Protein AF-A0A1Q5UC47-F1 (afdb_monomer_lite)

Radius of gyration: 21.22 Å; chains: 1; bounding box: 45×56×53 Å

Secondary structure (DSSP, 8-state):
---------------TTHHHHHHTTT-HHHHHHHHHHHHHHHHHHHHHHHTSTT---PPP-HHHHHHHHHHTTS-----TT----PPPPPPHHHHHHHHHHHHHHHHHH---GGG------

pLDDT: mean 80.49, std 18.18, r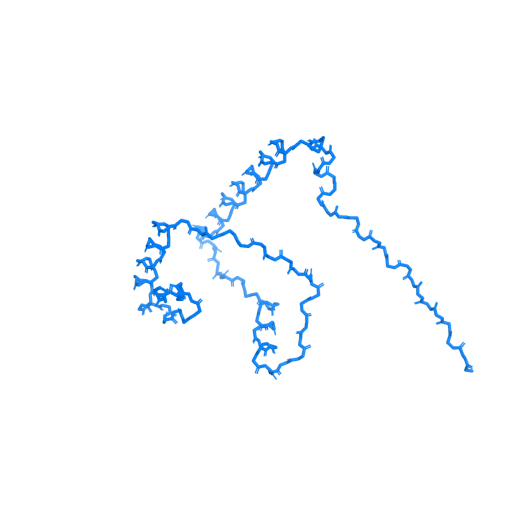ange [30.12, 96.31]

Sequence (121 aa):
MTIETHQEPALVQSNVFKQLIIACENDAEKVQQAFEKHRSARNAKFKNLILNPSFQQWQFDEILHQVLEAKQGLTQYVDPRNNLSLWSRPPRHIRELIDEIQQILAPIAGPCESCRFGHTG

Foldseek 3Di:
DDDDPPPPPPPPPPPPCPVVCVVQVVDPVSSVVVVVVVVVVVVVVVVCQVPDPPNDDDDDDPLVVQVVCVVVVNDVDDRPVPDDDDDDDDDPVVLVVVVVVQVVCCVPPNHPPVSCPDPPD

Organism: NCBI:txid1316194

Structure (mmCIF, N/CA/C/O backbone):
data_AF-A0A1Q5UC47-F1
#
_entry.id   AF-A0A1Q5UC47-F1
#
loop_
_atom_site.group_PDB
_atom_site.id
_atom_site.type_symbol
_atom_site.label_atom_id
_atom_site.label_alt_id
_atom_site.label_comp_id
_atom_site.label_asym_id
_atom_site.label_entity_id
_atom_site.label_seq_id
_atom_site.pdbx_PDB_ins_code
_atom_site.Cartn_x
_atom_site.Cartn_y
_atom_site.Cartn_z
_atom_site.occupancy
_atom_site.B_iso_or_equiv
_atom_site.auth_seq_id
_atom_site.auth_comp_id
_atom_site.auth_asym_id
_atom_site.auth_atom_id
_atom_site.pdbx_PDB_model_num
ATOM 1 N N . MET A 1 1 ? 5.585 35.566 36.153 1.00 37.78 1 MET A N 1
ATOM 2 C CA . MET A 1 1 ? 4.635 34.942 35.210 1.00 37.78 1 MET A CA 1
ATOM 3 C C . MET A 1 1 ? 4.599 35.808 33.967 1.00 37.78 1 MET A C 1
ATOM 5 O O . MET A 1 1 ? 4.134 36.929 34.081 1.00 37.78 1 MET A O 1
ATOM 9 N N . THR A 1 2 ? 5.199 35.357 32.864 1.00 30.12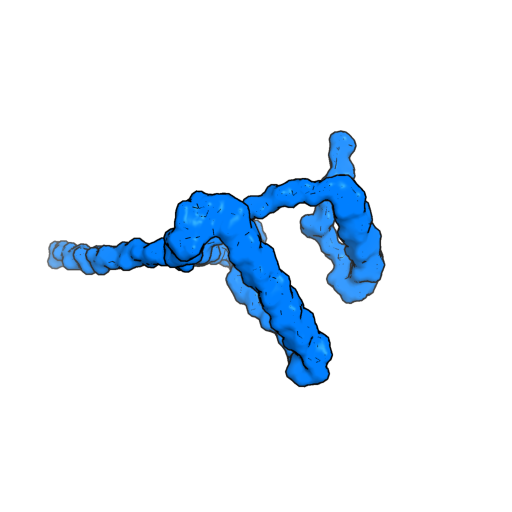 2 THR A N 1
ATOM 10 C CA . THR A 1 2 ? 4.700 35.464 31.475 1.00 30.12 2 THR A CA 1
ATOM 11 C C . THR A 1 2 ? 5.702 34.717 30.588 1.00 30.12 2 THR A C 1
ATOM 13 O O . THR A 1 2 ? 6.749 35.228 30.220 1.00 30.12 2 THR A O 1
ATOM 16 N N . ILE A 1 3 ? 5.376 33.436 30.439 1.00 35.75 3 ILE A N 1
ATOM 17 C CA . ILE A 1 3 ? 5.627 32.459 29.375 1.00 35.75 3 ILE A CA 1
ATOM 18 C C . ILE A 1 3 ? 6.577 32.897 28.247 1.00 35.75 3 ILE A C 1
ATOM 20 O O . ILE A 1 3 ? 6.207 33.662 27.357 1.00 35.75 3 ILE A O 1
ATOM 24 N N . GLU A 1 4 ? 7.766 32.294 28.256 1.00 35.00 4 GLU A N 1
ATOM 25 C CA . GLU A 1 4 ? 8.621 32.126 27.085 1.00 35.00 4 GLU A CA 1
ATOM 26 C C . GLU A 1 4 ? 7.872 31.260 26.068 1.00 35.00 4 GLU A C 1
ATOM 28 O O . GLU A 1 4 ? 7.574 30.086 26.300 1.00 35.00 4 GLU A O 1
ATOM 33 N N . THR A 1 5 ? 7.510 31.859 24.939 1.00 43.28 5 THR A N 1
ATOM 34 C CA . THR A 1 5 ? 7.010 31.128 23.780 1.00 43.28 5 THR A CA 1
ATOM 35 C C . THR A 1 5 ? 8.197 30.444 23.114 1.00 43.28 5 THR A C 1
ATOM 37 O O . THR A 1 5 ? 8.798 30.956 22.175 1.00 43.28 5 THR A O 1
ATOM 40 N N . HIS A 1 6 ? 8.541 29.250 23.600 1.00 39.19 6 HIS A N 1
ATOM 41 C CA . HIS A 1 6 ? 9.313 28.285 22.824 1.00 39.19 6 HIS A CA 1
ATOM 42 C C . HIS A 1 6 ? 8.434 27.751 21.690 1.00 39.19 6 HIS A C 1
ATOM 44 O O . HIS A 1 6 ? 7.931 26.632 21.730 1.00 39.19 6 HIS A O 1
ATOM 50 N N . GLN A 1 7 ? 8.215 28.582 20.674 1.00 45.47 7 GLN A N 1
ATOM 51 C CA . GLN A 1 7 ? 7.797 28.110 19.365 1.00 45.47 7 GLN A CA 1
ATOM 52 C C . GLN A 1 7 ? 9.072 27.799 18.589 1.00 45.47 7 GLN A C 1
ATOM 54 O O . GLN A 1 7 ? 9.617 28.620 17.855 1.00 45.47 7 GLN A O 1
ATOM 59 N N . GLU A 1 8 ? 9.578 26.593 18.831 1.00 42.94 8 GLU A N 1
ATOM 60 C CA . GLU A 1 8 ? 10.518 25.939 17.935 1.00 42.94 8 GLU A CA 1
ATOM 61 C C . GLU A 1 8 ? 9.862 25.928 16.544 1.00 42.94 8 GLU A C 1
ATOM 63 O O . GLU A 1 8 ? 8.722 25.460 16.416 1.00 42.94 8 GLU A O 1
ATOM 68 N N . PRO A 1 9 ? 10.479 26.531 15.511 1.00 43.03 9 PRO A N 1
ATOM 69 C CA . PRO A 1 9 ? 9.867 26.577 14.199 1.00 43.03 9 PRO A CA 1
ATOM 70 C C . PRO A 1 9 ? 9.737 25.135 13.736 1.00 43.03 9 PRO A C 1
ATOM 72 O O . PRO A 1 9 ? 10.746 24.466 13.514 1.00 43.03 9 PRO A O 1
ATOM 75 N N . ALA A 1 10 ? 8.496 24.655 13.630 1.00 50.88 10 ALA A N 1
ATOM 76 C CA . ALA A 1 10 ? 8.195 23.367 13.040 1.00 50.88 10 ALA A CA 1
ATOM 77 C C . ALA A 1 10 ? 8.940 23.315 11.708 1.00 50.88 10 ALA A C 1
ATOM 79 O O . ALA A 1 10 ? 8.600 24.045 10.774 1.00 50.88 10 ALA A O 1
ATOM 80 N N . LEU A 1 11 ? 10.017 22.523 11.667 1.00 48.69 11 LEU A N 1
ATOM 81 C CA . LEU A 1 11 ? 10.753 22.227 10.453 1.00 48.69 11 LEU A CA 1
ATOM 82 C C . LEU A 1 11 ? 9.686 21.813 9.454 1.00 48.69 11 LEU A C 1
ATOM 84 O O . LEU A 1 11 ? 9.055 20.772 9.634 1.00 48.69 11 LEU A O 1
ATOM 88 N N . VAL A 1 12 ? 9.419 22.666 8.462 1.00 52.62 12 VAL A N 1
ATOM 89 C CA . VAL A 1 12 ? 8.515 22.337 7.367 1.00 52.62 12 VAL A CA 1
ATOM 90 C C . VAL A 1 12 ? 9.139 21.110 6.738 1.00 52.62 12 VAL A C 1
ATOM 92 O O . VAL A 1 12 ? 10.125 21.221 6.009 1.00 52.62 12 VAL A O 1
ATOM 95 N N . GLN A 1 13 ? 8.640 19.935 7.119 1.00 57.41 13 GLN A N 1
ATOM 96 C CA . GLN A 1 13 ? 9.162 18.668 6.661 1.00 57.41 13 GLN A CA 1
ATOM 97 C C . GLN A 1 13 ? 9.000 18.719 5.153 1.00 57.41 13 GLN A C 1
ATOM 99 O O . GLN A 1 13 ? 7.882 18.727 4.632 1.00 57.41 13 GLN A O 1
ATOM 104 N N . SER A 1 14 ? 10.120 18.904 4.454 1.00 70.25 14 SER A N 1
ATOM 105 C CA . SER A 1 14 ? 10.100 19.076 3.014 1.00 70.25 14 SER A CA 1
ATOM 106 C C . SER A 1 14 ? 9.356 17.880 2.446 1.00 70.25 14 SER A C 1
ATOM 108 O O . SER A 1 14 ? 9.699 16.751 2.806 1.00 70.25 14 SER A O 1
ATOM 110 N N . ASN A 1 15 ? 8.337 18.125 1.619 1.00 78.38 15 ASN A N 1
ATOM 111 C CA . ASN A 1 15 ? 7.540 17.068 1.007 1.00 78.38 15 ASN A CA 1
ATOM 112 C C . ASN A 1 15 ? 8.472 15.932 0.548 1.00 78.38 15 ASN A C 1
ATOM 114 O O . ASN A 1 15 ? 9.370 16.162 -0.263 1.00 78.38 15 ASN A O 1
ATOM 118 N N . VAL A 1 16 ? 8.273 14.727 1.089 1.00 81.81 16 VAL A N 1
ATOM 119 C CA . VAL A 1 16 ? 9.145 13.562 0.851 1.00 81.81 16 VAL A CA 1
ATOM 120 C C . VAL A 1 16 ? 9.222 13.180 -0.629 1.00 81.81 16 VAL A C 1
ATOM 122 O O . VAL A 1 16 ? 10.201 12.589 -1.074 1.00 81.81 16 VAL A O 1
ATOM 125 N N . PHE A 1 17 ? 8.228 13.584 -1.420 1.00 84.06 17 PHE A N 1
ATOM 126 C CA . PHE A 1 17 ? 8.181 13.378 -2.863 1.00 84.06 17 PHE A CA 1
ATOM 127 C C . PHE A 1 17 ? 8.882 14.481 -3.659 1.00 84.06 17 PHE A C 1
ATOM 129 O O . PHE A 1 17 ? 9.078 14.327 -4.860 1.00 84.06 17 PHE A O 1
ATOM 136 N N . LYS A 1 18 ? 9.306 15.586 -3.032 1.00 88.31 18 LYS A N 1
ATOM 137 C CA . LYS A 1 18 ? 9.923 16.723 -3.732 1.00 88.31 18 LYS A CA 1
ATOM 138 C C . LYS A 1 18 ? 11.179 16.308 -4.497 1.00 88.31 18 LYS A C 1
ATOM 140 O O . LYS A 1 18 ? 11.349 16.711 -5.640 1.00 88.31 18 LYS A O 1
ATOM 145 N N . GLN A 1 19 ? 12.021 15.465 -3.899 1.00 88.69 19 GLN A N 1
ATOM 146 C CA . GLN A 1 19 ? 13.217 14.943 -4.569 1.00 88.69 19 GLN A CA 1
ATOM 147 C C . GLN A 1 19 ? 12.860 14.073 -5.778 1.00 88.69 19 GLN A C 1
ATOM 149 O O . GLN A 1 19 ? 13.494 14.193 -6.821 1.00 88.69 19 GLN A O 1
ATOM 154 N N . LEU A 1 20 ? 11.817 13.244 -5.661 1.00 89.75 20 LEU A N 1
ATOM 155 C CA . LEU A 1 20 ? 11.333 12.413 -6.762 1.00 89.75 20 LEU A CA 1
ATOM 156 C C . LEU A 1 20 ? 10.805 13.271 -7.917 1.00 89.75 20 LEU A C 1
ATOM 158 O O . LEU A 1 20 ? 11.148 13.015 -9.064 1.00 89.75 20 LEU A O 1
ATOM 162 N N . ILE A 1 21 ? 10.012 14.303 -7.615 1.00 91.50 21 ILE A N 1
ATOM 163 C CA . ILE A 1 21 ? 9.453 15.217 -8.621 1.00 91.50 21 ILE A CA 1
ATOM 164 C C . ILE A 1 21 ? 10.576 15.965 -9.348 1.00 91.50 21 ILE A C 1
ATOM 166 O O . ILE A 1 21 ? 10.550 16.055 -10.573 1.00 91.50 21 ILE A O 1
ATOM 170 N N . ILE A 1 22 ? 11.587 16.443 -8.611 1.00 92.88 22 ILE A N 1
ATOM 171 C CA . ILE A 1 22 ? 12.772 17.092 -9.191 1.00 92.88 22 ILE A CA 1
ATOM 172 C C . ILE A 1 22 ? 13.544 16.114 -10.085 1.00 92.88 22 ILE A C 1
ATOM 174 O O . ILE A 1 22 ? 13.898 16.470 -11.203 1.00 92.88 22 ILE A O 1
ATOM 178 N N . ALA A 1 23 ? 13.767 14.877 -9.629 1.00 91.44 23 ALA A N 1
ATOM 179 C CA . ALA A 1 23 ? 14.442 13.845 -10.418 1.00 91.44 23 ALA A CA 1
ATOM 180 C C . ALA A 1 23 ? 13.654 13.440 -11.677 1.00 91.44 23 ALA A C 1
ATOM 182 O O . ALA A 1 23 ? 14.248 12.999 -12.655 1.00 91.44 23 ALA A O 1
ATOM 183 N N . CYS A 1 24 ? 12.330 13.605 -11.661 1.00 95.19 24 CYS A N 1
ATOM 184 C CA . CYS A 1 24 ? 11.466 13.413 -12.823 1.00 95.19 24 CYS A CA 1
ATOM 185 C C . CYS A 1 24 ? 11.308 14.689 -13.663 1.00 95.19 24 CYS A C 1
ATOM 187 O O . CYS A 1 24 ? 10.480 14.698 -14.563 1.00 95.19 24 CYS A O 1
ATOM 189 N N . GLU A 1 25 ? 12.046 15.767 -13.373 1.00 95.00 25 GLU A N 1
ATOM 190 C CA . GLU A 1 25 ? 11.973 17.051 -14.090 1.00 95.00 25 GLU A CA 1
ATOM 191 C C . GLU A 1 25 ? 10.551 17.645 -14.156 1.00 95.00 25 GLU A C 1
ATOM 193 O O . GLU A 1 25 ? 10.222 18.395 -15.070 1.00 95.00 25 GLU A O 1
ATOM 198 N N . ASN A 1 26 ? 9.695 17.315 -13.180 1.00 90.88 26 ASN A N 1
ATOM 199 C CA . ASN A 1 26 ? 8.272 17.671 -13.176 1.00 90.88 26 ASN A CA 1
ATOM 200 C C . ASN A 1 26 ? 7.479 17.163 -14.409 1.00 90.88 26 ASN A C 1
ATOM 202 O O . ASN A 1 26 ? 6.411 17.687 -14.722 1.00 90.88 26 ASN A O 1
ATOM 206 N N . ASP A 1 27 ? 7.988 16.136 -15.092 1.00 96.06 27 ASP A N 1
ATOM 207 C CA . ASP A 1 27 ? 7.341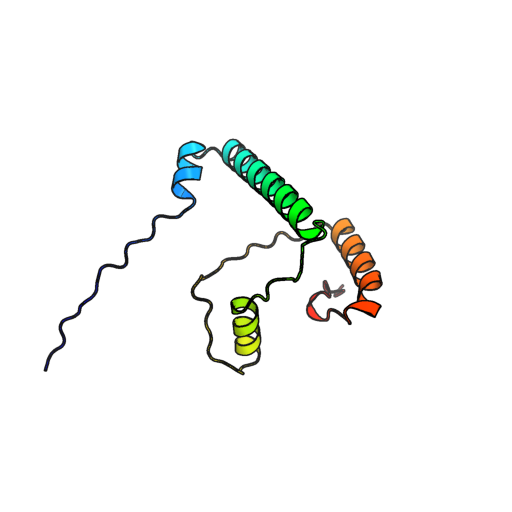 15.462 -16.216 1.00 96.06 27 ASP A CA 1
ATOM 208 C C . ASP A 1 27 ? 6.368 14.385 -15.706 1.00 96.06 27 ASP A C 1
ATOM 210 O O . ASP A 1 27 ? 6.737 13.492 -14.934 1.00 96.06 27 ASP A O 1
ATOM 214 N N . ALA A 1 28 ? 5.108 14.471 -16.135 1.00 94.06 28 ALA A N 1
ATOM 215 C CA . ALA A 1 28 ? 4.049 13.576 -15.680 1.00 94.06 28 ALA A CA 1
ATOM 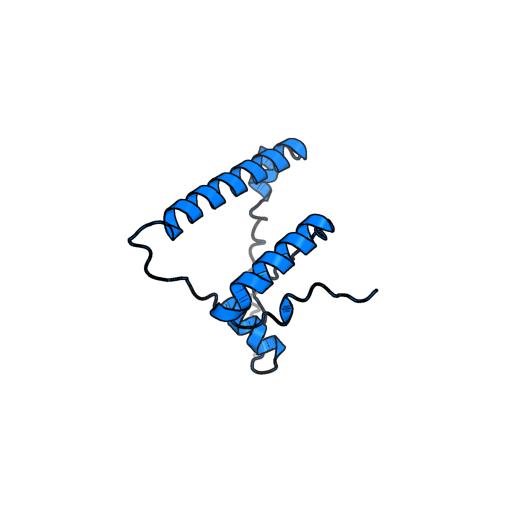216 C C . ALA A 1 28 ? 4.279 12.110 -16.087 1.00 94.06 28 ALA A C 1
ATOM 218 O O . ALA A 1 28 ? 3.992 11.210 -15.295 1.00 94.06 28 ALA A O 1
ATOM 219 N N . GLU A 1 29 ? 4.823 11.852 -17.278 1.00 95.50 29 GLU A N 1
ATOM 220 C CA . GLU A 1 29 ? 5.112 10.496 -17.749 1.00 95.50 29 GLU A CA 1
ATOM 221 C C . GLU A 1 29 ? 6.268 9.883 -16.955 1.00 95.50 29 GLU A C 1
ATOM 223 O O . GLU A 1 29 ? 6.178 8.732 -16.520 1.00 95.50 29 GLU A O 1
ATOM 228 N N . LYS A 1 30 ? 7.324 10.659 -16.677 1.00 95.44 30 LYS A N 1
ATOM 229 C CA . LYS A 1 30 ? 8.451 10.199 -15.844 1.00 95.44 30 LYS A CA 1
ATOM 230 C C . LYS A 1 30 ? 8.006 9.890 -14.412 1.00 95.44 30 LYS A C 1
ATOM 232 O O . LYS A 1 30 ? 8.395 8.860 -13.853 1.00 95.44 30 LYS A O 1
ATOM 237 N N . VAL A 1 31 ? 7.151 10.735 -13.828 1.00 93.69 31 VAL A N 1
ATOM 238 C CA . VAL A 1 31 ? 6.569 10.495 -12.496 1.00 93.69 31 VAL A CA 1
ATOM 239 C C . VAL A 1 31 ? 5.718 9.224 -12.495 1.00 93.69 31 VAL A C 1
ATOM 241 O O . VAL A 1 31 ? 5.863 8.394 -11.592 1.00 93.69 31 VAL A O 1
ATOM 244 N N . GLN A 1 32 ? 4.874 9.039 -13.513 1.00 93.44 32 GLN A N 1
ATOM 245 C CA . GLN A 1 32 ? 4.040 7.847 -13.659 1.00 93.44 32 GLN A CA 1
ATOM 246 C C . GLN A 1 32 ? 4.899 6.576 -13.732 1.00 93.44 32 GLN A C 1
ATOM 248 O O . GLN A 1 32 ? 4.678 5.639 -12.962 1.00 93.44 32 GLN A O 1
ATOM 253 N N . GLN A 1 33 ? 5.935 6.564 -14.574 1.00 95.44 33 GLN A N 1
ATOM 254 C CA . GLN A 1 33 ? 6.858 5.431 -14.707 1.00 95.44 33 GLN A CA 1
ATOM 255 C C . GLN A 1 33 ? 7.588 5.119 -13.392 1.00 95.44 33 GLN A C 1
ATOM 257 O O . GLN A 1 33 ? 7.704 3.955 -12.990 1.00 95.44 33 GLN A O 1
ATOM 262 N N . ALA A 1 34 ? 8.062 6.147 -12.681 1.00 93.25 34 ALA A N 1
ATOM 263 C CA . ALA A 1 34 ? 8.718 5.973 -11.389 1.00 93.25 34 ALA A CA 1
ATOM 264 C C . ALA A 1 34 ? 7.764 5.368 -10.344 1.00 93.25 34 ALA A C 1
ATOM 266 O O . ALA A 1 34 ? 8.147 4.459 -9.595 1.00 93.25 34 ALA A O 1
ATOM 267 N N . PHE A 1 35 ? 6.509 5.822 -10.323 1.00 90.25 35 PHE A N 1
ATOM 268 C CA . PHE A 1 35 ? 5.487 5.299 -9.423 1.00 90.25 35 PHE A CA 1
ATOM 269 C C . PHE A 1 35 ? 5.087 3.858 -9.768 1.00 90.25 35 PHE A C 1
ATOM 271 O O . PHE A 1 35 ? 4.969 3.021 -8.872 1.00 90.25 35 PHE A O 1
ATOM 278 N N . GLU A 1 36 ? 4.942 3.522 -11.049 1.00 93.62 36 GLU A N 1
ATOM 279 C CA . GLU A 1 36 ? 4.655 2.158 -11.510 1.00 93.62 36 GLU A CA 1
ATOM 280 C C . GLU A 1 36 ? 5.772 1.179 -11.150 1.00 93.62 36 GLU A C 1
ATOM 282 O O . GLU A 1 36 ? 5.504 0.077 -10.652 1.00 93.62 36 GLU A O 1
ATOM 287 N N . LYS A 1 37 ? 7.032 1.597 -11.317 1.00 95.12 37 LYS A N 1
ATOM 288 C CA . LYS A 1 37 ? 8.198 0.823 -10.880 1.00 95.12 37 LYS A CA 1
ATOM 289 C C . LYS A 1 37 ? 8.170 0.600 -9.371 1.00 95.12 37 LYS A C 1
ATOM 291 O O . LYS A 1 37 ? 8.338 -0.534 -8.918 1.00 95.12 37 LYS A O 1
ATOM 296 N N . HIS A 1 38 ? 7.920 1.654 -8.591 1.00 92.50 38 HIS A N 1
ATOM 297 C CA . HIS A 1 38 ? 7.805 1.555 -7.136 1.00 92.50 38 HIS A CA 1
ATOM 298 C C . HIS A 1 38 ? 6.681 0.595 -6.719 1.00 92.50 38 HIS A C 1
ATOM 300 O O . HIS A 1 38 ? 6.906 -0.311 -5.913 1.00 92.50 38 HIS A O 1
ATOM 306 N N . ARG A 1 39 ? 5.488 0.739 -7.309 1.00 92.38 39 ARG A N 1
ATOM 307 C CA . ARG A 1 39 ? 4.325 -0.125 -7.065 1.00 92.38 39 ARG A CA 1
ATOM 308 C C . ARG A 1 39 ? 4.646 -1.588 -7.367 1.00 92.38 39 ARG A C 1
ATOM 310 O O 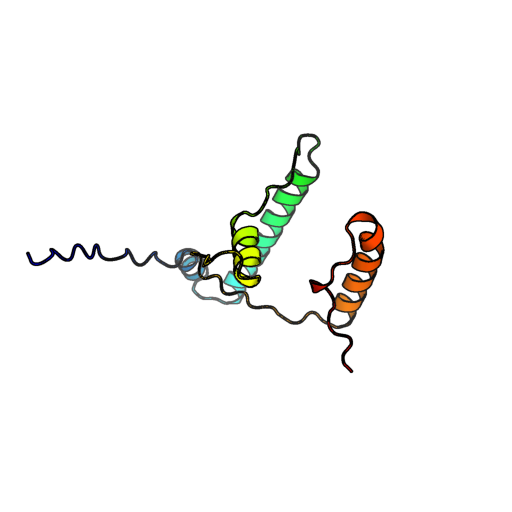. ARG A 1 39 ? 4.367 -2.454 -6.538 1.00 92.38 39 ARG A O 1
ATOM 317 N N . SER A 1 40 ? 5.253 -1.864 -8.517 1.00 96.06 40 SER A N 1
ATOM 318 C CA . SER A 1 40 ? 5.591 -3.225 -8.947 1.00 96.06 40 SER A CA 1
ATOM 319 C C . SER A 1 40 ? 6.646 -3.864 -8.042 1.00 96.06 40 SER A C 1
ATOM 321 O O . SER A 1 40 ? 6.470 -4.999 -7.597 1.00 96.06 40 SER A O 1
ATOM 323 N N . ALA A 1 41 ? 7.695 -3.117 -7.681 1.00 96.31 41 ALA A N 1
ATOM 324 C CA . ALA A 1 41 ? 8.730 -3.578 -6.755 1.00 96.31 41 ALA A CA 1
ATOM 325 C C . ALA A 1 41 ? 8.162 -3.870 -5.359 1.00 96.31 41 ALA A C 1
ATOM 327 O O . ALA A 1 41 ? 8.471 -4.901 -4.758 1.00 96.31 41 ALA A O 1
ATOM 328 N N . ARG A 1 42 ? 7.281 -2.995 -4.857 1.00 94.81 42 ARG A N 1
ATOM 329 C CA . ARG A 1 42 ? 6.593 -3.186 -3.578 1.00 94.81 42 ARG A CA 1
ATOM 330 C C . ARG A 1 42 ? 5.727 -4.445 -3.598 1.00 94.81 42 ARG A C 1
ATOM 332 O O . ARG A 1 42 ? 5.836 -5.260 -2.686 1.00 94.81 42 ARG A O 1
ATOM 339 N N . ASN A 1 43 ? 4.924 -4.641 -4.643 1.00 95.19 43 ASN A N 1
ATOM 340 C CA . ASN A 1 43 ? 4.079 -5.828 -4.785 1.00 95.19 43 ASN A CA 1
ATOM 341 C C . ASN A 1 43 ? 4.908 -7.119 -4.832 1.00 95.19 43 ASN A C 1
ATOM 343 O O . ASN A 1 43 ? 4.569 -8.081 -4.149 1.00 95.19 43 ASN A O 1
ATOM 347 N N . ALA A 1 44 ? 6.015 -7.134 -5.581 1.00 95.94 44 ALA A N 1
ATOM 348 C CA . ALA A 1 44 ? 6.918 -8.282 -5.632 1.00 95.94 44 ALA A CA 1
ATOM 349 C C . ALA A 1 44 ? 7.548 -8.575 -4.260 1.00 95.94 44 ALA A C 1
ATOM 351 O O . ALA A 1 44 ? 7.555 -9.723 -3.813 1.00 95.94 44 ALA A O 1
ATOM 352 N N . LYS A 1 45 ? 8.012 -7.533 -3.555 1.00 95.00 45 LYS A N 1
ATOM 353 C CA . LYS A 1 45 ? 8.564 -7.653 -2.200 1.00 95.00 45 LYS A CA 1
ATOM 354 C C . LYS A 1 45 ? 7.550 -8.270 -1.238 1.00 95.00 45 LYS A C 1
ATOM 356 O O . LYS A 1 45 ? 7.872 -9.246 -0.569 1.00 95.00 45 LYS A O 1
ATOM 361 N N . PHE A 1 46 ? 6.332 -7.731 -1.175 1.00 92.06 46 PHE A N 1
ATOM 362 C CA . PHE A 1 46 ? 5.311 -8.244 -0.258 1.00 92.06 46 PHE A CA 1
ATOM 363 C C . PHE A 1 46 ? 4.809 -9.630 -0.650 1.00 92.06 46 PHE A C 1
ATOM 365 O O . PHE A 1 46 ? 4.620 -10.454 0.235 1.00 92.06 46 PHE A O 1
ATOM 372 N N . LYS A 1 47 ? 4.685 -9.936 -1.947 1.00 93.56 47 LYS A N 1
ATOM 373 C CA . LYS A 1 47 ? 4.383 -11.297 -2.410 1.00 93.56 47 LYS A CA 1
ATOM 374 C C . LYS A 1 47 ? 5.402 -12.300 -1.866 1.00 93.56 47 LYS A C 1
ATOM 376 O O . LYS A 1 47 ? 5.010 -13.316 -1.307 1.00 93.56 47 LYS A O 1
ATOM 381 N N . ASN A 1 48 ? 6.694 -11.994 -1.985 1.00 95.00 48 ASN A N 1
ATOM 382 C CA . ASN A 1 48 ? 7.750 -12.868 -1.476 1.00 95.00 48 ASN A CA 1
ATOM 383 C C . ASN A 1 48 ? 7.733 -12.987 0.053 1.00 95.00 48 ASN A C 1
ATOM 385 O O . ASN A 1 48 ? 8.030 -14.057 0.569 1.00 95.00 48 ASN A O 1
ATOM 389 N N . LEU A 1 49 ? 7.389 -11.914 0.772 1.00 92.62 49 LEU A N 1
ATOM 390 C CA . LEU A 1 49 ? 7.279 -11.933 2.234 1.00 92.62 49 LEU A CA 1
ATOM 391 C C . LEU A 1 49 ? 6.098 -12.781 2.713 1.00 92.62 49 LEU A C 1
ATOM 393 O O . LEU A 1 49 ? 6.281 -13.610 3.592 1.00 92.62 49 LEU A O 1
ATOM 397 N N . ILE A 1 50 ? 4.913 -12.593 2.129 1.00 90.62 50 ILE A N 1
ATOM 398 C CA . ILE A 1 50 ? 3.673 -13.266 2.549 1.00 90.62 50 ILE A CA 1
ATOM 399 C C . ILE A 1 50 ? 3.711 -14.761 2.214 1.00 90.62 50 ILE A C 1
ATOM 401 O O . ILE A 1 50 ? 3.208 -15.576 2.976 1.00 90.62 50 ILE A O 1
ATOM 405 N N . LEU A 1 51 ? 4.314 -15.132 1.080 1.00 93.19 51 LEU A N 1
ATOM 406 C CA . LEU A 1 51 ? 4.453 -16.534 0.668 1.00 93.19 51 LEU A CA 1
ATOM 407 C C . LEU A 1 51 ? 5.647 -17.242 1.327 1.00 93.19 51 LEU A C 1
ATOM 409 O O . LEU A 1 51 ? 5.872 -18.424 1.067 1.00 93.19 51 LEU A O 1
ATOM 413 N N . ASN A 1 52 ? 6.444 -16.539 2.137 1.00 93.62 52 ASN A N 1
ATOM 414 C CA . ASN A 1 52 ? 7.575 -17.145 2.823 1.00 93.62 52 ASN A CA 1
ATOM 415 C C . ASN A 1 52 ? 7.069 -18.095 3.928 1.00 93.62 52 ASN A C 1
ATOM 417 O O . ASN A 1 52 ? 6.255 -17.669 4.743 1.00 93.62 52 ASN A O 1
ATOM 421 N N . PRO A 1 53 ? 7.578 -19.337 4.032 1.00 93.00 53 PRO A N 1
ATOM 422 C CA . PRO A 1 53 ? 7.181 -20.261 5.099 1.00 93.00 53 PRO A CA 1
ATOM 423 C C . PRO A 1 53 ? 7.433 -19.735 6.522 1.00 93.00 53 PRO A C 1
ATOM 425 O O . PRO A 1 53 ? 6.772 -20.161 7.463 1.00 93.00 53 PRO A O 1
ATOM 428 N N . SER A 1 54 ? 8.376 -18.804 6.684 1.00 92.69 54 SER A N 1
ATOM 429 C CA . SER A 1 54 ? 8.692 -18.140 7.952 1.00 92.69 54 SER A CA 1
ATOM 430 C C . SER A 1 54 ? 7.798 -16.930 8.246 1.00 92.69 54 SER A C 1
ATOM 432 O O . SER A 1 54 ? 8.031 -16.227 9.228 1.00 92.69 54 SER A O 1
ATOM 434 N N . PHE A 1 55 ? 6.807 -16.628 7.402 1.00 91.19 55 PHE A N 1
ATOM 435 C CA . PHE A 1 55 ? 5.834 -15.574 7.671 1.00 91.19 55 PHE A CA 1
ATOM 436 C C . PHE A 1 55 ? 4.916 -16.004 8.820 1.00 91.19 55 PHE A C 1
ATOM 438 O O . PHE A 1 55 ? 4.089 -16.897 8.666 1.00 91.19 55 PHE A O 1
ATOM 445 N N . GLN A 1 56 ? 5.081 -15.382 9.988 1.00 82.62 56 GLN A N 1
ATOM 446 C CA . GLN A 1 56 ? 4.385 -15.814 11.204 1.00 82.62 56 GLN A CA 1
ATOM 447 C C . GLN A 1 56 ? 3.033 -15.132 11.414 1.00 82.62 56 GLN A C 1
ATOM 449 O O . GLN A 1 56 ? 2.107 -15.771 11.903 1.00 82.62 56 GLN A O 1
ATOM 454 N N . GLN A 1 57 ? 2.907 -13.845 11.078 1.00 84.81 57 GLN A N 1
ATOM 455 C CA . GLN A 1 57 ? 1.679 -13.097 11.345 1.00 84.81 57 GLN A CA 1
ATOM 456 C C . GLN A 1 57 ? 1.559 -11.813 10.528 1.00 84.81 57 GLN A C 1
ATOM 458 O O . GLN A 1 57 ? 2.550 -11.198 10.126 1.00 84.81 57 GLN A O 1
ATOM 463 N N . TRP A 1 58 ? 0.314 -11.376 10.367 1.00 84.81 58 TRP A N 1
ATOM 464 C CA . TRP A 1 58 ? -0.014 -10.039 9.896 1.00 84.81 58 TRP A CA 1
ATOM 465 C C . TRP A 1 58 ? 0.242 -9.014 10.998 1.00 84.81 58 TRP A C 1
ATOM 467 O O . TRP A 1 58 ? -0.083 -9.247 12.160 1.00 84.81 58 TRP A O 1
ATOM 477 N N . GLN A 1 59 ? 0.820 -7.870 10.633 1.00 83.62 59 GLN A N 1
ATOM 478 C CA . GLN A 1 59 ? 0.944 -6.758 11.568 1.00 83.62 59 GLN A CA 1
ATOM 479 C C . GLN A 1 59 ? -0.404 -6.058 11.710 1.00 83.62 59 GLN A C 1
ATOM 481 O O . GLN A 1 59 ? -1.024 -5.683 10.715 1.00 83.62 59 GLN A O 1
ATOM 486 N N . PHE A 1 60 ? -0.839 -5.891 12.953 1.00 86.12 60 PHE A N 1
ATOM 487 C CA . PHE A 1 60 ? -2.027 -5.126 13.282 1.00 86.12 60 PHE A CA 1
ATOM 488 C C . PHE A 1 60 ? -1.765 -3.628 13.076 1.00 86.12 60 PHE A C 1
ATOM 490 O O . PHE A 1 60 ? -0.742 -3.111 13.523 1.00 86.12 60 PHE A O 1
ATOM 497 N N . ASP A 1 61 ? -2.674 -2.931 12.393 1.00 89.31 61 ASP A N 1
ATOM 498 C CA . ASP A 1 61 ? -2.577 -1.481 12.198 1.00 89.31 61 ASP A CA 1
ATOM 499 C C . ASP A 1 61 ? -3.260 -0.750 13.362 1.00 89.31 61 ASP A C 1
ATOM 501 O O . ASP A 1 61 ? -4.471 -0.522 13.362 1.00 89.31 61 ASP A O 1
ATOM 505 N N . GLU A 1 62 ? -2.461 -0.389 14.366 1.00 91.56 62 GLU A N 1
ATOM 506 C CA . GLU A 1 62 ? -2.923 0.311 15.570 1.00 91.56 62 GLU A CA 1
ATOM 507 C C . GLU A 1 62 ? -3.557 1.671 15.262 1.00 91.56 62 GLU A C 1
ATOM 509 O O . GLU A 1 62 ? -4.525 2.062 15.912 1.00 91.56 62 GLU A O 1
ATOM 514 N N . ILE A 1 63 ? -3.057 2.385 14.249 1.00 90.88 63 ILE A N 1
ATOM 515 C CA . ILE A 1 63 ? -3.595 3.701 13.889 1.00 90.88 63 ILE A CA 1
ATOM 516 C C . ILE A 1 63 ? -4.962 3.532 13.243 1.00 90.88 63 ILE A C 1
ATOM 518 O O . ILE A 1 63 ? -5.903 4.233 13.612 1.00 90.88 63 ILE A O 1
ATOM 522 N N . LEU A 1 64 ? -5.107 2.575 12.322 1.00 88.94 64 LEU A N 1
ATOM 523 C CA . LEU A 1 64 ? -6.413 2.276 11.743 1.00 88.94 64 LEU A CA 1
ATOM 524 C C . LEU A 1 64 ? -7.417 1.864 12.827 1.00 88.94 64 LEU A C 1
ATOM 526 O O . LEU A 1 64 ? -8.553 2.335 12.805 1.00 88.94 64 LEU A O 1
ATOM 530 N N . HIS A 1 65 ? -6.999 1.036 13.786 1.00 91.06 65 HIS A N 1
ATOM 531 C CA . HIS A 1 65 ? -7.842 0.647 14.914 1.00 91.06 65 HIS A CA 1
ATOM 532 C C . HIS A 1 65 ? -8.314 1.858 15.725 1.00 91.06 65 HIS A C 1
ATOM 534 O O . HIS A 1 65 ? -9.516 2.054 15.884 1.00 91.06 65 HIS A O 1
ATOM 540 N N . GLN A 1 66 ? -7.390 2.719 16.155 1.00 92.69 66 GLN A N 1
ATOM 541 C CA . GLN A 1 66 ? -7.713 3.918 16.932 1.00 92.69 66 GLN A CA 1
ATOM 542 C C . GLN A 1 66 ? -8.624 4.884 16.161 1.00 92.69 66 GLN A C 1
ATOM 544 O O . GLN A 1 66 ? -9.542 5.464 16.740 1.00 92.69 66 GLN A O 1
ATOM 549 N N . VAL A 1 67 ? -8.433 5.025 14.843 1.00 90.50 67 VAL A N 1
ATOM 550 C CA . VAL A 1 67 ? -9.328 5.814 13.977 1.00 90.50 67 VAL A CA 1
ATOM 551 C C . VAL A 1 67 ? -10.737 5.218 13.939 1.00 90.50 67 VAL A C 1
ATOM 553 O O . VAL A 1 67 ? -11.719 5.962 13.939 1.00 90.50 67 VAL A O 1
ATOM 556 N N . LEU A 1 68 ? -10.867 3.892 13.884 1.00 90.75 68 LEU A N 1
ATOM 557 C CA . LEU A 1 68 ? -12.171 3.226 13.877 1.00 90.75 68 LEU A CA 1
ATOM 558 C C . LEU A 1 68 ? -12.873 3.334 15.236 1.00 90.75 68 LEU A C 1
ATOM 560 O O . LEU A 1 68 ? -14.073 3.601 15.262 1.00 90.75 68 LEU A O 1
ATOM 564 N N . GLU A 1 69 ? -12.143 3.209 16.344 1.00 93.38 69 GLU A N 1
ATOM 565 C CA . GLU A 1 69 ? -12.673 3.449 17.692 1.00 93.38 69 GLU A CA 1
ATOM 566 C C . GLU A 1 69 ? -13.134 4.899 17.874 1.00 93.38 69 GLU A C 1
ATOM 568 O O . GLU A 1 69 ? -14.227 5.145 18.389 1.00 93.38 69 GLU A O 1
ATOM 573 N N . ALA A 1 70 ? -12.351 5.867 17.389 1.00 91.44 70 ALA A N 1
ATOM 574 C CA . ALA A 1 70 ? -12.719 7.279 17.435 1.00 91.44 70 ALA A CA 1
ATOM 575 C C . ALA A 1 70 ? -13.988 7.568 16.621 1.00 91.44 70 ALA A C 1
ATOM 577 O O . ALA A 1 70 ? -14.867 8.298 17.075 1.00 91.44 70 ALA A O 1
ATOM 578 N N . LYS A 1 71 ? -14.147 6.934 15.449 1.00 88.56 71 LYS A N 1
ATOM 579 C CA . LYS A 1 71 ? -15.381 7.024 14.644 1.00 88.56 71 LYS A CA 1
ATOM 580 C C . LYS A 1 71 ? -16.611 6.457 15.351 1.00 88.56 71 LYS A C 1
ATOM 582 O O . LYS A 1 71 ? -17.720 6.899 15.067 1.00 88.56 71 LYS A O 1
ATOM 587 N N . GLN A 1 72 ? -16.424 5.496 16.250 1.00 92.19 72 GLN A N 1
ATOM 588 C CA . GLN A 1 72 ? -17.487 4.943 17.093 1.00 92.19 72 GLN A CA 1
ATOM 589 C C . GLN A 1 72 ? -17.710 5.763 18.377 1.00 92.19 72 GLN A C 1
ATOM 591 O O . GLN A 1 72 ? -18.589 5.433 19.167 1.00 92.19 72 GLN A O 1
ATOM 596 N N . GLY A 1 73 ? -16.936 6.834 18.592 1.00 91.88 73 GLY A N 1
ATOM 597 C CA . GLY A 1 73 ? -17.015 7.685 19.779 1.00 91.88 73 GLY A CA 1
ATOM 598 C C . GLY A 1 73 ? -16.360 7.089 21.028 1.00 91.88 73 GLY A C 1
ATOM 599 O O . GLY A 1 73 ? -16.540 7.630 22.116 1.00 91.88 73 GLY A O 1
ATOM 600 N N . LEU A 1 74 ? -15.605 5.994 20.891 1.00 90.19 74 LEU A N 1
ATOM 601 C CA . LEU A 1 74 ? -14.943 5.312 22.010 1.00 90.19 74 LEU A CA 1
ATOM 602 C C . LEU A 1 74 ? -13.663 6.033 22.455 1.00 90.19 74 LEU A C 1
ATOM 604 O O . LEU A 1 74 ? -13.270 5.947 23.616 1.00 90.19 74 LEU A O 1
ATOM 608 N N . THR A 1 75 ? -13.021 6.765 21.542 1.00 91.00 75 THR A N 1
ATOM 609 C CA . THR A 1 75 ? -11.810 7.552 21.806 1.00 91.00 75 THR A CA 1
ATOM 610 C C . THR A 1 75 ? -11.883 8.912 21.104 1.00 91.00 75 THR A C 1
ATOM 612 O O . THR A 1 75 ? -12.721 9.137 20.235 1.00 91.00 75 THR A O 1
ATOM 615 N N . GLN A 1 76 ? -11.003 9.843 21.480 1.00 91.81 76 GLN A N 1
ATOM 616 C CA . GLN A 1 76 ? -10.858 11.157 20.828 1.00 91.81 76 GLN A CA 1
ATOM 617 C C . GLN A 1 76 ? -9.628 11.196 19.905 1.00 91.81 76 GLN A C 1
ATOM 619 O O . GLN A 1 76 ? -8.966 12.224 19.771 1.00 91.81 76 GLN A O 1
ATOM 624 N N . TYR A 1 77 ? -9.260 10.051 19.324 1.00 91.56 77 TYR A N 1
ATOM 625 C CA . TYR A 1 77 ? -8.044 9.934 18.528 1.00 91.56 77 TYR A CA 1
ATOM 626 C C . TYR A 1 77 ? -8.165 10.641 17.170 1.00 91.56 77 TYR A C 1
ATOM 628 O O . TYR A 1 77 ? -9.154 10.484 16.453 1.00 91.56 77 TYR A O 1
ATOM 636 N N . VAL A 1 78 ? -7.114 11.374 16.794 1.00 88.62 78 VAL A N 1
ATOM 637 C CA . VAL A 1 78 ? -6.959 12.014 15.482 1.00 88.62 78 VAL A CA 1
ATOM 638 C C . VAL A 1 78 ? -5.678 11.482 14.847 1.00 88.62 78 VAL A C 1
ATOM 640 O O . VAL A 1 78 ? -4.615 11.569 15.460 1.00 88.62 78 VAL A O 1
ATOM 643 N N . ASP A 1 79 ? -5.774 10.941 13.627 1.00 88.25 79 ASP A N 1
ATOM 644 C CA . ASP A 1 79 ? -4.611 10.411 12.903 1.00 88.25 79 ASP A CA 1
ATOM 645 C C . ASP A 1 79 ? -3.587 11.536 12.648 1.00 88.25 79 ASP A C 1
ATOM 647 O O . ASP A 1 79 ? -3.865 12.454 11.866 1.00 88.25 79 ASP A O 1
ATOM 651 N N . PRO A 1 80 ? -2.382 11.473 13.248 1.00 87.44 80 PRO A N 1
ATOM 652 C CA . PRO A 1 80 ? -1.380 12.528 13.123 1.00 87.44 80 PRO A CA 1
ATOM 653 C C . PRO A 1 80 ? -0.808 12.642 11.704 1.00 87.44 80 PRO A C 1
ATOM 655 O O . PRO A 1 80 ? -0.154 13.632 11.375 1.00 87.44 80 PRO A O 1
ATOM 658 N N . ARG A 1 81 ? -1.032 11.638 10.846 1.00 84.19 81 ARG A N 1
ATOM 659 C CA . ARG A 1 81 ? -0.510 11.601 9.475 1.00 84.19 81 ARG A CA 1
ATOM 660 C C . ARG A 1 81 ? -1.273 12.532 8.532 1.00 84.19 81 ARG A C 1
ATOM 662 O O . ARG A 1 81 ? -0.770 12.792 7.443 1.00 84.19 81 ARG A O 1
ATOM 669 N N . ASN A 1 82 ? -2.464 13.011 8.916 1.00 78.69 82 ASN A N 1
ATOM 670 C CA . ASN A 1 82 ? -3.335 13.848 8.077 1.00 78.69 82 ASN A CA 1
ATOM 671 C C . ASN A 1 82 ? -3.517 13.277 6.653 1.00 78.69 82 ASN A C 1
ATOM 673 O O . ASN A 1 82 ? -3.380 13.982 5.652 1.00 78.69 82 ASN A O 1
ATOM 677 N N . ASN A 1 83 ? -3.760 11.967 6.554 1.00 73.88 83 ASN A N 1
ATOM 678 C CA . ASN A 1 83 ? -3.732 11.252 5.283 1.00 73.88 83 ASN A CA 1
ATOM 679 C C . ASN A 1 83 ? -4.885 11.678 4.347 1.00 73.88 83 ASN A C 1
ATOM 681 O O . A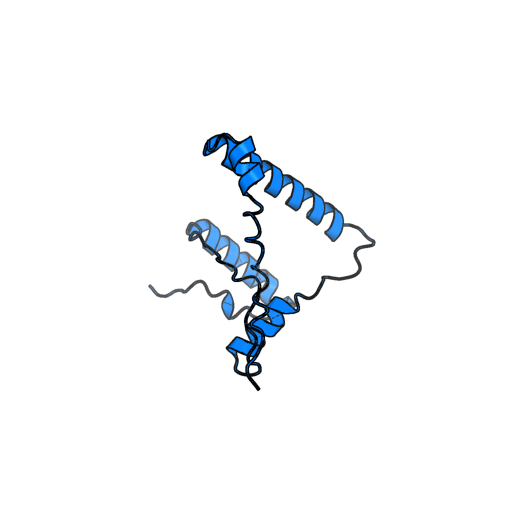SN A 1 83 ? -6.058 11.553 4.699 1.00 73.88 83 ASN A O 1
ATOM 685 N N . LEU A 1 84 ? -4.557 12.116 3.126 1.00 78.31 84 LEU A N 1
ATOM 686 C CA . LEU A 1 84 ? -5.522 12.376 2.054 1.00 78.31 84 LEU A CA 1
ATOM 687 C C . LEU A 1 84 ? -5.570 11.175 1.105 1.00 78.31 84 LEU A C 1
ATOM 689 O O . LEU A 1 84 ? -4.635 10.930 0.345 1.00 78.31 84 LEU A O 1
ATOM 693 N N . SER A 1 85 ? -6.685 10.445 1.112 1.00 71.69 85 SER A N 1
ATOM 694 C CA . SER A 1 85 ? -6.904 9.326 0.191 1.00 71.69 85 SER A CA 1
ATOM 695 C C . SER A 1 85 ? -7.830 9.733 -0.952 1.00 71.69 85 SER A C 1
ATOM 697 O O . SER A 1 85 ? -9.021 9.959 -0.743 1.00 71.69 85 SER A O 1
ATOM 699 N N . LEU A 1 86 ? -7.288 9.800 -2.169 1.00 75.44 86 LEU A N 1
ATOM 700 C CA . LEU A 1 86 ? -8.064 9.992 -3.394 1.00 75.44 86 LEU A CA 1
ATOM 701 C C . LEU A 1 86 ? -8.414 8.625 -3.984 1.00 75.44 86 LEU A C 1
ATOM 703 O O . LEU A 1 86 ? -7.531 7.858 -4.366 1.00 75.44 86 LEU A O 1
ATOM 707 N N . TRP A 1 87 ? -9.706 8.323 -4.064 1.00 74.25 87 TRP A N 1
ATOM 708 C CA . TRP A 1 87 ? -10.203 7.064 -4.608 1.00 74.25 87 TRP A CA 1
ATOM 709 C C . TRP A 1 87 ? -10.751 7.304 -6.011 1.00 74.25 87 TRP A C 1
ATOM 711 O O . TRP A 1 87 ? -11.727 8.034 -6.185 1.00 74.25 87 TRP A O 1
ATOM 721 N N . SER A 1 88 ? -10.149 6.681 -7.023 1.00 77.12 88 SER A N 1
ATOM 722 C CA . SER A 1 88 ? -10.780 6.592 -8.337 1.00 77.12 88 SER A CA 1
ATOM 723 C C . SER A 1 88 ? -11.870 5.522 -8.294 1.00 77.12 88 SER A C 1
ATOM 725 O O . SER A 1 88 ? -11.680 4.442 -7.732 1.00 77.12 88 SER A O 1
ATOM 727 N N . ARG A 1 89 ? -13.045 5.817 -8.863 1.00 81.94 89 ARG A N 1
ATOM 728 C CA . ARG A 1 89 ? -14.140 4.843 -8.919 1.00 81.94 89 ARG A CA 1
ATOM 729 C C . ARG A 1 89 ? -13.760 3.729 -9.902 1.00 81.94 89 ARG A C 1
ATOM 731 O O . ARG A 1 89 ? -13.596 4.026 -11.087 1.00 81.94 89 ARG A O 1
ATOM 738 N N . PRO A 1 90 ? -13.649 2.464 -9.464 1.00 85.69 90 PRO A N 1
ATOM 739 C CA . PRO A 1 90 ? -13.333 1.378 -10.376 1.00 85.69 90 PRO A CA 1
ATOM 740 C C . PRO A 1 90 ? -14.458 1.178 -11.413 1.00 85.69 90 PRO A C 1
ATOM 742 O O . PRO A 1 90 ? -15.645 1.350 -11.087 1.00 85.69 90 PRO A O 1
ATOM 745 N N . PRO A 1 91 ? -14.118 0.794 -12.660 1.00 89.94 91 PRO A N 1
ATOM 746 C CA . PRO A 1 91 ? -15.098 0.432 -13.682 1.00 89.94 91 PRO A CA 1
ATOM 747 C C . PRO A 1 91 ? -16.072 -0.654 -13.205 1.00 89.94 91 PRO A C 1
ATOM 749 O O . PRO A 1 91 ? -15.776 -1.412 -12.283 1.00 89.94 91 PRO A O 1
ATOM 752 N N . ARG A 1 92 ? -17.248 -0.746 -13.841 1.00 90.06 92 ARG A N 1
ATOM 753 C CA . ARG A 1 92 ? -18.312 -1.689 -13.443 1.00 90.06 92 ARG A CA 1
ATOM 754 C C . ARG A 1 92 ? -17.825 -3.143 -13.367 1.00 90.06 92 ARG A C 1
ATOM 756 O O . ARG A 1 92 ? -17.999 -3.754 -12.324 1.00 90.06 92 ARG A O 1
ATOM 763 N N . HIS A 1 93 ? -17.145 -3.629 -14.405 1.00 91.75 93 HIS A N 1
ATOM 764 C CA . HIS A 1 93 ? -16.656 -5.013 -14.457 1.00 91.75 93 HIS A CA 1
ATOM 765 C C . HIS A 1 93 ? -15.676 -5.351 -13.317 1.00 91.75 93 HIS A C 1
ATOM 767 O O . HIS A 1 93 ? -15.663 -6.468 -12.819 1.00 91.75 93 HIS A O 1
ATOM 773 N N . ILE A 1 94 ? -14.880 -4.376 -12.856 1.00 91.94 94 ILE A N 1
ATOM 774 C CA . ILE A 1 94 ? -13.983 -4.564 -11.706 1.00 91.94 94 ILE A CA 1
ATOM 775 C C . ILE A 1 94 ? -14.780 -4.659 -10.403 1.00 91.94 94 ILE A C 1
ATOM 777 O O . ILE A 1 94 ? -14.436 -5.451 -9.534 1.00 91.94 94 ILE A O 1
ATOM 781 N N . ARG A 1 95 ? -15.846 -3.862 -10.257 1.00 88.69 95 ARG A N 1
ATOM 782 C CA . ARG A 1 95 ? -16.715 -3.914 -9.072 1.00 88.69 95 ARG A CA 1
ATOM 783 C C . ARG A 1 95 ? -17.453 -5.246 -8.965 1.00 88.69 95 ARG A C 1
ATOM 785 O O . ARG A 1 95 ? -17.536 -5.775 -7.868 1.00 88.69 95 ARG A O 1
ATOM 792 N N . GLU A 1 96 ? -17.934 -5.776 -10.086 1.00 91.94 96 GLU A N 1
ATOM 793 C CA . GLU A 1 96 ? -18.597 -7.088 -10.148 1.00 91.94 96 GLU A CA 1
ATOM 794 C C . GLU A 1 96 ? -17.629 -8.215 -9.749 1.00 91.94 96 GLU A C 1
ATOM 796 O O . GLU A 1 96 ? -17.940 -8.990 -8.852 1.00 91.94 96 GLU A O 1
ATOM 801 N N . LEU A 1 97 ? -16.405 -8.224 -10.292 1.00 92.56 97 LEU A N 1
ATOM 802 C CA . LEU A 1 97 ? -15.373 -9.192 -9.896 1.00 92.56 97 LEU A CA 1
ATOM 803 C C . LEU A 1 97 ? -15.031 -9.124 -8.396 1.00 92.56 97 LEU A C 1
ATOM 805 O O . LEU A 1 97 ? -14.824 -10.149 -7.751 1.00 92.56 97 LEU A O 1
ATOM 809 N N . ILE A 1 98 ? -14.928 -7.916 -7.832 1.00 88.81 98 ILE A N 1
ATOM 810 C CA . ILE A 1 98 ? -14.656 -7.744 -6.397 1.00 88.81 98 ILE A CA 1
ATOM 811 C C . ILE A 1 98 ? -15.796 -8.334 -5.559 1.00 88.81 98 ILE A C 1
ATOM 813 O O . ILE A 1 98 ? -15.514 -8.995 -4.561 1.00 88.81 98 ILE A O 1
ATOM 817 N N . ASP A 1 99 ? -17.049 -8.117 -5.961 1.00 87.69 99 ASP A N 1
ATOM 818 C CA . ASP A 1 99 ? -18.218 -8.654 -5.263 1.00 87.69 99 ASP A CA 1
ATOM 819 C C . ASP A 1 99 ? -18.225 -10.191 -5.279 1.00 87.69 99 ASP A C 1
ATOM 821 O O . ASP A 1 99 ? -18.375 -10.816 -4.231 1.00 87.69 99 ASP A O 1
ATOM 825 N N . GLU A 1 100 ? -17.933 -10.811 -6.426 1.00 92.12 100 GLU A N 1
ATOM 826 C CA . GLU A 1 100 ? -17.789 -12.271 -6.537 1.00 92.12 100 GLU A CA 1
ATOM 827 C C . GLU A 1 100 ? -16.731 -12.818 -5.566 1.00 92.12 100 GLU A C 1
ATOM 829 O O . GLU A 1 100 ? -16.983 -13.761 -4.813 1.00 92.12 100 GLU A O 1
ATOM 834 N N . ILE A 1 101 ? -15.548 -12.197 -5.524 1.00 89.94 101 ILE A N 1
ATOM 835 C CA . ILE A 1 101 ? -14.475 -12.601 -4.604 1.00 89.94 101 ILE A CA 1
ATOM 836 C C . ILE A 1 101 ? -14.921 -12.443 -3.144 1.00 89.94 101 ILE A C 1
ATOM 838 O O . ILE A 1 101 ? -14.651 -13.312 -2.315 1.00 89.94 101 ILE A O 1
ATOM 842 N N . GLN A 1 102 ? -15.608 -11.351 -2.809 1.00 87.12 102 GLN A N 1
ATOM 843 C CA . GLN A 1 102 ? -16.095 -11.107 -1.451 1.00 87.12 102 GLN A CA 1
ATOM 844 C C . GLN A 1 102 ? -17.134 -12.141 -1.019 1.00 87.12 102 GLN A C 1
ATOM 846 O O . GLN A 1 102 ? -17.076 -12.606 0.119 1.00 87.12 102 GLN A O 1
ATOM 851 N N . GLN A 1 103 ? -18.024 -12.559 -1.919 1.00 87.38 103 GLN A N 1
ATOM 852 C CA . GLN A 1 103 ? -18.986 -13.629 -1.652 1.00 87.38 103 GLN A CA 1
ATOM 853 C C . GLN A 1 103 ? -18.288 -14.966 -1.364 1.00 87.38 103 GLN A C 1
ATOM 855 O O . GLN A 1 103 ? -18.704 -15.686 -0.458 1.00 87.38 103 GLN A O 1
ATOM 860 N N . ILE A 1 104 ? -17.191 -15.273 -2.067 1.00 89.75 104 ILE A N 1
ATOM 861 C CA . ILE A 1 104 ? -16.385 -16.483 -1.821 1.00 89.75 104 ILE A CA 1
ATOM 862 C C . ILE A 1 104 ? -15.701 -16.432 -0.445 1.00 89.75 104 ILE A C 1
ATOM 864 O O . ILE A 1 104 ? -15.586 -17.455 0.228 1.00 89.75 104 ILE A O 1
ATOM 868 N N . LEU A 1 105 ? -15.242 -15.254 -0.014 1.00 85.62 105 LEU A N 1
ATOM 869 C CA . LEU A 1 105 ? -14.503 -15.082 1.243 1.00 85.62 105 LEU A CA 1
ATOM 870 C C . LEU A 1 105 ? -15.404 -14.918 2.478 1.00 85.62 105 LEU A C 1
ATOM 872 O O . LEU A 1 105 ? -14.974 -15.234 3.591 1.00 85.62 105 LEU A O 1
ATOM 876 N N . ALA A 1 106 ? -16.641 -14.446 2.301 1.00 84.88 106 ALA A N 1
ATOM 877 C CA . ALA A 1 106 ? -17.574 -14.147 3.388 1.00 84.88 106 ALA A CA 1
ATOM 878 C C . ALA A 1 106 ? -17.799 -15.304 4.387 1.00 84.88 106 ALA A C 1
ATOM 880 O O . ALA A 1 106 ? -17.851 -15.024 5.586 1.00 84.88 106 ALA A O 1
ATOM 881 N N . PRO A 1 107 ? -17.871 -16.591 3.980 1.00 86.19 107 PRO A N 1
ATOM 882 C CA . PRO A 1 107 ? -18.033 -17.696 4.927 1.00 86.19 107 PRO A CA 1
ATOM 883 C C . PRO A 1 107 ? -16.853 -17.877 5.893 1.00 86.19 107 PRO A C 1
ATOM 885 O O . PRO A 1 107 ? -17.029 -18.457 6.959 1.00 86.19 107 PRO A O 1
ATOM 888 N N . ILE A 1 108 ? -15.656 -17.406 5.524 1.00 85.31 108 ILE A N 1
ATOM 889 C CA . ILE A 1 108 ? -14.416 -17.604 6.291 1.00 85.31 108 ILE A CA 1
ATOM 890 C C . ILE A 1 108 ? -14.109 -16.378 7.160 1.00 85.31 108 ILE A C 1
ATOM 892 O O . ILE A 1 108 ? -13.673 -16.520 8.299 1.00 85.31 108 ILE A O 1
ATOM 896 N N . ALA A 1 109 ? -14.328 -15.174 6.626 1.00 75.56 109 ALA A N 1
ATOM 897 C CA . ALA A 1 109 ? -13.959 -13.912 7.272 1.00 75.56 109 ALA A CA 1
ATOM 898 C C . ALA A 1 109 ? -15.145 -13.153 7.902 1.00 75.56 109 ALA A C 1
ATOM 900 O O . ALA A 1 109 ? -14.935 -12.147 8.577 1.00 75.56 109 ALA A O 1
ATOM 901 N N . GLY A 1 110 ? -16.378 -13.624 7.690 1.00 69.69 110 GLY A N 1
ATOM 902 C CA . GLY A 1 110 ? -17.603 -12.907 8.039 1.00 69.69 110 GLY A CA 1
ATOM 903 C C . GLY A 1 110 ? -18.026 -11.887 6.967 1.00 69.69 110 GLY A C 1
ATOM 904 O O . GLY A 1 110 ? -17.264 -11.576 6.046 1.00 69.69 110 GLY A O 1
ATOM 905 N N . PRO A 1 111 ? -19.264 -11.366 7.040 1.00 62.72 111 PRO A N 1
ATOM 906 C CA . PRO A 1 111 ? -19.768 -10.395 6.074 1.00 62.72 111 PRO A CA 1
ATOM 907 C C . PRO A 1 111 ? -19.042 -9.044 6.203 1.00 62.72 111 PRO A C 1
ATOM 909 O O . PRO A 1 111 ? -19.042 -8.425 7.265 1.00 62.72 111 PRO A O 1
ATOM 912 N N . CYS A 1 112 ? -18.463 -8.544 5.104 1.00 57.16 112 CYS A N 1
ATOM 913 C CA . CYS A 1 112 ? -17.920 -7.183 5.050 1.00 57.16 112 CYS A CA 1
ATOM 914 C C . CYS A 1 112 ? -19.052 -6.170 4.812 1.00 57.16 112 CYS A C 1
ATOM 916 O O . CYS A 1 112 ? -19.392 -5.852 3.672 1.00 57.16 112 CYS A O 1
ATOM 918 N N . GLU A 1 113 ? -19.647 -5.631 5.878 1.00 57.16 113 GLU A N 1
ATOM 919 C CA . GLU A 1 113 ? -20.727 -4.638 5.752 1.00 57.16 113 GLU A CA 1
ATOM 920 C C . GLU A 1 113 ? -20.268 -3.324 5.101 1.00 57.16 113 GLU A C 1
ATOM 922 O O . GLU A 1 113 ? -21.050 -2.676 4.403 1.00 57.16 113 GLU A O 1
ATOM 927 N N . SER A 1 114 ? -18.992 -2.966 5.271 1.00 56.47 114 SER A N 1
ATOM 928 C CA . SER A 1 114 ? -18.365 -1.760 4.716 1.00 56.47 114 SER A CA 1
ATOM 929 C C . SER A 1 114 ? -17.977 -1.876 3.238 1.00 56.47 114 SER A C 1
ATOM 931 O O . SER A 1 114 ? -17.672 -0.866 2.606 1.00 56.47 114 SER A O 1
ATOM 933 N N . CYS A 1 115 ? -18.010 -3.086 2.672 1.00 52.28 115 CYS A N 1
ATOM 934 C CA . CYS A 1 115 ? -17.648 -3.353 1.283 1.00 52.28 115 CYS A CA 1
ATOM 935 C C . CYS A 1 115 ? -18.839 -3.303 0.318 1.00 52.28 115 CYS A C 1
ATOM 937 O O . CYS A 1 115 ? -18.639 -3.475 -0.883 1.00 52.28 115 CYS A O 1
ATOM 939 N N . ARG A 1 116 ? -20.071 -3.074 0.803 1.00 54.91 116 ARG A N 1
ATOM 940 C CA . ARG A 1 116 ? -21.248 -2.958 -0.068 1.00 54.91 116 ARG A CA 1
ATOM 941 C C . ARG A 1 116 ? -21.106 -1.736 -0.973 1.00 54.91 116 ARG A C 1
ATOM 943 O O . ARG A 1 116 ? -21.492 -0.624 -0.618 1.00 54.91 116 ARG A O 1
ATOM 950 N N . PHE A 1 117 ? -20.564 -1.948 -2.170 1.00 53.53 117 PHE A N 1
ATOM 951 C CA . PHE A 1 117 ? -20.599 -0.975 -3.250 1.00 53.53 117 PHE A CA 1
ATOM 952 C C . PHE A 1 117 ? -22.062 -0.806 -3.657 1.00 53.53 117 PHE A C 1
ATOM 954 O O . PHE A 1 117 ? -22.600 -1.619 -4.405 1.00 53.53 117 PHE A O 1
ATOM 961 N N . GLY A 1 118 ? -22.702 0.218 -3.084 1.00 46.91 118 GLY A N 1
ATOM 962 C CA . GLY A 1 118 ? -24.141 0.458 -3.128 1.00 46.91 118 GLY A CA 1
ATOM 963 C C . GLY A 1 118 ? -24.810 0.010 -4.427 1.00 46.91 118 GLY A C 1
ATOM 964 O O . GLY A 1 118 ? -24.589 0.592 -5.488 1.00 46.91 118 GLY A O 1
ATOM 965 N N . HIS A 1 119 ? -25.655 -1.014 -4.313 1.00 40.78 119 HIS A N 1
ATOM 966 C CA . HIS A 1 119 ? -26.785 -1.235 -5.208 1.00 40.78 119 HIS A CA 1
ATOM 967 C C . HIS A 1 119 ? -27.894 -0.246 -4.829 1.00 40.78 119 HIS A C 1
ATOM 969 O O . HIS A 1 119 ? -28.928 -0.615 -4.284 1.00 40.78 119 HIS A O 1
ATOM 975 N N . THR A 1 120 ? -27.657 1.039 -5.059 1.00 37.47 120 THR A N 1
ATOM 976 C CA . THR A 1 120 ? -28.740 2.020 -5.162 1.00 37.47 120 THR A CA 1
ATOM 977 C C . THR A 1 120 ? -28.784 2.430 -6.622 1.00 37.47 120 THR A C 1
ATOM 979 O O . THR A 1 120 ? -27.756 2.863 -7.152 1.00 37.47 120 THR A O 1
ATOM 982 N N . GLY A 1 121 ? -29.929 2.136 -7.246 1.00 35.66 121 GLY A N 1
ATOM 983 C CA . GLY A 1 121 ? -30.207 2.274 -8.677 1.00 35.66 121 GLY A CA 1
ATOM 984 C C . GLY A 1 121 ? -30.070 3.679 -9.235 1.00 35.66 121 GLY A C 1
ATOM 985 O O . GLY A 1 121 ? -29.960 4.640 -8.443 1.00 35.66 121 GLY A O 1
#

=== Feature glossary ===
Legend for the data blocks above and below:

— What the protein is —

The amino-acid sequence is the protein's primary structure: the linear order of residues from the N-terminus to the C-terminus, written in one-letter code. Everything else here — the 3D coordinates, the secondary structure, the domain annotations — is ultimately a consequence of this string.

Functional annotations link the protein to curated databases. InterPro entries identify conserved domains and families by matching the sequence against member-database signatures (Pfam, PROSITE, CDD, …). Gene Ontology (GO) terms describe molecular function, biological process, and cellular component in a controlled vocabulary. CATH places the structure in a hierarchical fold classification (Class/Architecture/Topology/Homologous-superfamily). The organism is the source species.

— Where its atoms are —

Atomic coordinates in PDBx/mmCIF format — the same representation the Protein Data Bank distributes. Each line of the _atom_site loop places one backbone atom in Cartesian space (units: ångströms, origin: arbitrary).

The six renders are orthographic views along the three Cartesian axes in both directions. Representation (cartoon, sticks, or surface) and color scheme (sequence-rainbow or by-chain) vary across proteins so the training set covers all the common visualization conventions.

— Local backbone conformation —

Eight-state secondary structure (DSSP): H is the canonical α-helix, G the tighter 3₁₀-helix, I the wider π-helix; E/B are β-structure, T and S are turns and bends, and '-' is everything else. DSSP derives these from the pattern of main-chain N–H···O=C hydrogen bonds, not from the sequence.

Three-state secondary structure (P-SEA) collapses the eight DSSP classes into helix (a), strand (b), and coil (c). P-SEA assigns these from Cα geometry alone — distances and angles — without requiring backbone oxygens, so it works on any Cα trace.

φ (phi) and ψ (psi) are the two rotatable backbone dihedrals per residue: φ is the C(i-1)–N–Cα–C torsion, ψ is the N–Cα–C–N(i+1) torsion, both in degrees on (−180°, 180°]. α-helical residues cluster near (−60°, −45°); β-strand residues near (−120°, +130°). A Ramachandran plot is simply a scatter of (φ, ψ) for every residue.

— Global shape and packing —

The geometric summary reports three shape descriptors. Rg (radius of gyration) measures how spread out the Cα atoms are about their centre of mass; compact globular proteins have small Rg, elongated or unfolded ones large. Cα contacts (<8 Å, |i−j|>4) count long-range residue pairs in spatial proximity — high for tightly packed folds, near zero for rods or random coil. The bounding-box extents give the protein's footprint along x, y, z in Å.

SASA measures how much of the protein is reachable by solvent. It is computed by rolling a water-sized probe over the atomic surface and summing the exposed area (Å²). Per-residue SASA distinguishes core (buried, low SASA) from surface (exposed, high SASA) residues; total SASA is a whole-molecule size measure.

Plot images: a contact map (which residues are close in 3D, as an N×N binary image), a Ramachandran scatter (backbone torsion angles, revealing secondary-structure composition at a glance), and — for AlphaFold structures — a PAE heatmap (pairwise prediction confidence).

— Structural neighborhood —

A 3Di character summarizes, for each residue, the relative orientation of the Cα frame of its nearest spatial neighbor. Because it encodes fold topology rather than chemistry, 3Di alignments detect remote structural similarity that sequence alignment misses.

The Foldseek neighbor list gives the closest experimentally determined structures in the PDB, ranked by structural alignment. TM-score near 1 means near-identical fold; near 0.3 means only rough topology match. This is how one finds what a novel AlphaFold prediction most resembles in the solved-structure universe.

— Confidence and disorder —

For AlphaFold models, the B-factor field carries pLDDT — the model's own estimate of local accuracy on a 0–100 scale. Regions with pLDDT<50 should be treated as essentially unmodeled; they often correspond to intrinsically disordered segments.

Crystallographic B-factors measure how much each atom's electron density is smeared out, in Å². They rise in mobile loops and surface residues and fall in the buried interior. In AlphaFold models this column is repurposed to hold pLDDT instead.

Predicted Aligned Error (PAE) is an AlphaFold confidence matrix: entry (i, j) is the expected error in the position of residue j, in ångströms, when the prediction is superimposed on the true structure at residue i. Low PAE within a block of residues means that block is internally rigid and well-predicted; high PAE between two blocks means their relative placement is uncertain even if each block individually is confident.